Protein AF-A0AA88JBY2-F1 (afdb_monomer_lite)

Secondary structure (DSSP, 8-state):
----HHHHHHHHHHHHHHHHHHHHHHHHHHHHHHHHHHHHHHHT-----S--PPP-S------------------THHHHHHHHS-HHHHHHHHTSSS---SHHHHHHHHHHHHHHHHHHHHHHHHHHHHHHHHHHHHHHHHT-S----

Structure (mmCIF, N/CA/C/O backbone):
data_AF-A0AA88JBY2-F1
#
_entry.id   AF-A0AA88JBY2-F1
#
loop_
_atom_site.group_PDB
_atom_site.id
_atom_site.type_symbol
_atom_site.label_atom_id
_atom_site.label_alt_id
_atom_site.label_comp_id
_atom_site.label_asym_id
_atom_site.label_entity_id
_atom_site.label_seq_id
_atom_site.pdbx_PDB_ins_code
_atom_site.Cartn_x
_atom_site.Cartn_y
_atom_site.Cartn_z
_atom_site.occupancy
_atom_site.B_iso_or_equiv
_atom_site.auth_seq_id
_atom_site.auth_comp_id
_atom_site.auth_asym_id
_atom_site.auth_atom_id
_atom_site.pdbx_PDB_model_num
ATOM 1 N N . MET A 1 1 ? 0.438 8.832 56.863 1.00 41.62 1 MET A N 1
ATOM 2 C CA . MET A 1 1 ? 1.571 8.812 55.909 1.00 41.62 1 MET A CA 1
ATOM 3 C C . MET A 1 1 ? 1.070 8.379 54.535 1.00 41.62 1 MET A C 1
ATOM 5 O O . MET A 1 1 ? 0.496 7.299 54.470 1.00 41.62 1 MET A O 1
ATOM 9 N N . PRO A 1 2 ? 1.229 9.162 53.451 1.00 44.78 2 PRO A N 1
ATOM 10 C CA . PRO A 1 2 ? 0.894 8.692 52.111 1.00 44.78 2 PRO A CA 1
ATOM 11 C C . PRO A 1 2 ? 2.159 8.377 51.292 1.00 44.78 2 PRO A C 1
ATOM 13 O O . PRO A 1 2 ? 3.004 9.253 51.119 1.00 44.78 2 PRO A O 1
ATOM 16 N N . PRO A 1 3 ? 2.253 7.185 50.678 1.00 50.41 3 PRO A N 1
ATOM 17 C CA . PRO A 1 3 ? 3.084 7.013 49.496 1.00 50.41 3 PRO A CA 1
ATOM 18 C C . PRO A 1 3 ? 2.264 6.341 48.387 1.00 50.41 3 PRO A C 1
ATOM 20 O O . PRO A 1 3 ? 2.318 5.134 48.195 1.00 50.41 3 PRO A O 1
ATOM 23 N N . LYS A 1 4 ? 1.473 7.121 47.642 1.00 54.00 4 LYS A N 1
ATOM 24 C CA . LYS A 1 4 ? 0.845 6.657 46.383 1.00 54.00 4 LYS A CA 1
ATOM 25 C C . LYS A 1 4 ? 1.187 7.515 45.160 1.00 54.00 4 LYS A C 1
ATOM 27 O O . LYS A 1 4 ? 0.927 7.099 44.040 1.00 54.00 4 LYS A O 1
ATOM 32 N N . ARG A 1 5 ? 1.838 8.673 45.341 1.00 54.19 5 ARG A N 1
ATOM 33 C CA . ARG A 1 5 ? 2.224 9.566 44.228 1.00 54.19 5 ARG A CA 1
ATOM 34 C C . ARG A 1 5 ? 3.519 9.177 43.507 1.00 54.19 5 ARG A C 1
ATOM 36 O O . ARG A 1 5 ? 3.695 9.573 42.364 1.00 54.19 5 ARG A O 1
ATOM 43 N N . ARG A 1 6 ? 4.407 8.386 44.123 1.00 52.38 6 ARG A N 1
ATOM 44 C CA . ARG A 1 6 ? 5.740 8.110 43.554 1.00 52.38 6 ARG A CA 1
ATOM 45 C C . ARG A 1 6 ? 5.737 7.155 42.352 1.00 52.38 6 ARG A C 1
ATOM 47 O O . ARG A 1 6 ? 6.560 7.345 41.469 1.00 52.38 6 ARG A O 1
ATOM 54 N N . MET A 1 7 ? 4.814 6.189 42.282 1.00 50.09 7 MET A N 1
ATOM 55 C CA . MET A 1 7 ? 4.820 5.167 41.215 1.00 50.09 7 MET A CA 1
ATOM 56 C C . MET A 1 7 ? 4.199 5.638 39.891 1.00 50.09 7 MET A C 1
ATOM 58 O O . MET A 1 7 ? 4.678 5.272 38.824 1.00 50.09 7 MET A O 1
ATOM 62 N N . ALA A 1 8 ? 3.184 6.509 39.933 1.00 50.91 8 ALA A N 1
ATOM 63 C CA . ALA A 1 8 ? 2.600 7.087 38.715 1.00 50.91 8 ALA A CA 1
ATOM 64 C C . ALA A 1 8 ? 3.558 8.067 38.010 1.00 50.91 8 ALA A C 1
ATOM 66 O O . ALA A 1 8 ? 3.482 8.272 36.798 1.00 50.91 8 ALA A O 1
ATOM 67 N N . GLN A 1 9 ? 4.471 8.670 38.776 1.00 50.94 9 GLN A N 1
ATOM 68 C CA . GLN A 1 9 ? 5.450 9.618 38.259 1.00 50.94 9 GLN A CA 1
ATOM 69 C C . GLN A 1 9 ? 6.608 8.905 37.548 1.00 50.94 9 GLN A C 1
ATOM 71 O O . GLN A 1 9 ? 7.090 9.409 36.545 1.00 50.94 9 GLN A O 1
ATOM 76 N N . THR A 1 10 ? 7.007 7.709 37.995 1.00 53.91 10 THR A N 1
ATOM 77 C CA . THR A 1 10 ? 8.103 6.937 37.376 1.00 53.91 10 THR A CA 1
ATOM 78 C C . THR A 1 10 ? 7.712 6.349 36.018 1.00 53.91 10 THR A C 1
ATOM 80 O O . THR A 1 10 ? 8.509 6.412 35.091 1.00 53.91 10 THR A O 1
ATOM 83 N N . GLN A 1 11 ? 6.473 5.868 35.854 1.00 55.72 11 GLN A N 1
ATOM 84 C CA . GLN A 1 11 ? 5.997 5.350 34.560 1.00 55.72 11 GLN A CA 1
ATOM 85 C C . GLN A 1 11 ? 5.847 6.440 33.484 1.00 55.72 11 GLN A C 1
ATOM 87 O O . GLN A 1 11 ? 6.080 6.183 32.307 1.00 55.72 11 GLN A O 1
ATOM 92 N N . ASN A 1 12 ? 5.487 7.671 33.871 1.00 53.19 12 ASN A N 1
ATOM 93 C CA . ASN A 1 12 ? 5.383 8.786 32.920 1.00 53.19 12 ASN A CA 1
ATOM 94 C C . ASN A 1 12 ? 6.752 9.260 32.411 1.00 53.19 12 ASN A C 1
ATOM 96 O O . ASN A 1 12 ? 6.857 9.685 31.263 1.00 53.19 12 ASN A O 1
ATOM 100 N N . VAL A 1 13 ? 7.796 9.182 33.244 1.00 57.97 13 VAL A N 1
ATOM 101 C CA . VAL A 1 13 ? 9.167 9.547 32.847 1.00 57.97 13 VAL A CA 1
ATOM 102 C C . VAL A 1 13 ? 9.717 8.547 31.827 1.00 57.97 13 VAL A C 1
ATOM 104 O O . VAL A 1 13 ? 10.389 8.957 30.888 1.00 57.97 13 VAL A O 1
ATOM 107 N N . ASP A 1 14 ? 9.367 7.268 31.963 1.00 66.62 14 ASP A N 1
ATOM 108 C CA . ASP A 1 14 ? 9.816 6.193 31.073 1.00 66.62 14 ASP A CA 1
ATOM 109 C C . ASP A 1 14 ? 9.213 6.321 29.659 1.00 66.62 14 ASP A C 1
ATOM 111 O O . ASP A 1 14 ? 9.919 6.265 28.653 1.00 66.62 14 ASP A O 1
ATOM 115 N N . LEU A 1 15 ? 7.914 6.641 29.562 1.00 71.25 15 LEU A N 1
ATOM 116 C CA . LEU A 1 15 ? 7.257 6.894 28.273 1.00 71.25 15 LEU A CA 1
ATOM 117 C C . LEU A 1 15 ? 7.731 8.204 27.620 1.00 71.25 15 LEU A C 1
ATOM 119 O O . LEU A 1 15 ? 7.911 8.270 26.404 1.00 71.25 15 LEU A O 1
ATOM 123 N N . ALA A 1 16 ? 7.949 9.252 28.419 1.00 75.75 16 ALA A N 1
ATOM 124 C CA . ALA A 1 16 ? 8.468 10.521 27.919 1.00 75.75 16 ALA A CA 1
ATOM 125 C C . ALA A 1 16 ? 9.909 10.381 27.402 1.00 75.75 16 ALA A C 1
ATOM 127 O O . ALA A 1 16 ? 10.230 10.944 26.356 1.00 75.75 16 ALA A O 1
ATOM 128 N N . ALA A 1 17 ? 10.754 9.605 28.088 1.00 82.12 17 ALA A N 1
ATOM 129 C CA . ALA A 1 17 ? 12.109 9.295 27.640 1.00 82.12 17 ALA A CA 1
ATOM 130 C C . ALA A 1 17 ? 12.093 8.516 26.317 1.00 82.12 17 ALA A C 1
ATOM 132 O O . ALA A 1 17 ? 12.774 8.911 25.372 1.00 82.12 17 ALA A O 1
ATOM 133 N N . GLN A 1 18 ? 11.233 7.501 26.206 1.00 81.50 18 GLN A N 1
ATOM 134 C CA . GLN A 1 18 ? 11.108 6.680 25.000 1.00 81.50 18 GLN A CA 1
ATOM 135 C C . GLN A 1 18 ? 10.607 7.484 23.784 1.00 81.50 18 GLN A C 1
ATOM 137 O O . GLN A 1 18 ? 11.124 7.348 22.676 1.00 81.50 18 GLN A O 1
ATOM 142 N N . MET A 1 19 ? 9.652 8.399 23.985 1.00 84.50 19 MET A N 1
ATOM 143 C CA . MET A 1 19 ? 9.196 9.316 22.930 1.00 84.50 19 MET A CA 1
ATOM 144 C C . MET A 1 19 ? 10.285 10.312 22.516 1.00 84.50 19 MET A C 1
ATOM 146 O O . MET A 1 19 ? 10.356 10.705 21.348 1.00 84.50 19 MET A O 1
ATOM 150 N N . ASN A 1 20 ? 11.145 10.721 23.451 1.00 87.19 20 ASN A N 1
ATOM 151 C CA . ASN A 1 20 ? 12.244 11.632 23.159 1.00 87.19 20 ASN A CA 1
ATOM 152 C C . ASN A 1 20 ? 13.383 10.928 22.403 1.00 87.19 20 ASN A C 1
ATOM 154 O O . ASN A 1 20 ? 13.961 11.517 21.492 1.00 87.19 20 ASN A O 1
ATOM 158 N N . GLU A 1 21 ? 13.664 9.659 22.711 1.00 85.88 21 GLU A N 1
ATOM 159 C CA . GLU A 1 21 ? 14.569 8.813 21.921 1.00 85.88 21 GLU A CA 1
ATOM 160 C C . GLU A 1 21 ? 14.040 8.586 20.503 1.00 85.88 21 GLU A C 1
ATOM 162 O O . GLU A 1 21 ? 14.772 8.804 19.538 1.00 85.88 21 GLU A O 1
ATOM 167 N N . LEU A 1 22 ? 12.756 8.243 20.350 1.00 89.69 22 LEU A N 1
ATOM 168 C CA . LEU A 1 22 ? 12.145 8.054 19.031 1.00 89.69 22 LEU A CA 1
ATOM 169 C C . LEU A 1 22 ? 12.188 9.342 18.196 1.00 89.69 22 LEU A C 1
ATOM 171 O O . LEU A 1 22 ? 12.484 9.311 17.001 1.00 89.69 22 LEU A O 1
ATOM 175 N N . ARG A 1 23 ? 11.945 10.497 18.827 1.00 90.00 23 ARG A N 1
ATOM 176 C CA . ARG A 1 23 ? 12.060 11.804 18.171 1.00 90.00 23 ARG A CA 1
ATOM 177 C C . ARG A 1 23 ? 13.497 12.104 17.750 1.00 90.00 23 ARG A C 1
ATOM 179 O O . ARG A 1 23 ? 13.699 12.594 16.642 1.00 90.00 23 ARG A O 1
ATOM 186 N N . GLN A 1 24 ? 14.481 11.813 18.599 1.00 89.44 24 GLN A N 1
ATOM 187 C CA . GLN A 1 24 ? 15.894 11.996 18.259 1.00 89.44 24 GLN A CA 1
ATOM 188 C C . GLN A 1 24 ? 16.321 11.092 17.104 1.00 89.44 24 GLN A C 1
ATOM 190 O O . GLN A 1 24 ? 16.975 11.565 16.177 1.00 89.44 24 GLN A O 1
ATOM 195 N N . MET A 1 25 ? 15.884 9.834 17.104 1.00 91.50 25 MET A N 1
ATOM 196 C CA . MET A 1 25 ? 16.146 8.903 16.010 1.00 91.50 25 MET A CA 1
ATOM 197 C C . MET A 1 25 ? 15.552 9.408 14.690 1.00 91.50 25 MET A C 1
ATOM 199 O O . MET A 1 25 ? 16.223 9.398 13.661 1.00 91.50 25 MET A O 1
ATOM 203 N N . MET A 1 26 ? 14.320 9.922 14.722 1.00 87.81 26 MET A N 1
ATOM 204 C CA . MET A 1 26 ? 13.668 10.464 13.529 1.00 87.81 26 MET A CA 1
ATOM 205 C C . MET A 1 26 ? 14.381 11.719 12.994 1.00 87.81 26 MET A C 1
ATOM 207 O O . MET A 1 26 ? 14.496 11.901 11.783 1.00 87.81 26 MET A O 1
ATOM 211 N N . LEU A 1 27 ? 14.890 12.577 13.885 1.00 87.81 27 LEU A N 1
ATOM 212 C CA . LEU A 1 27 ? 15.676 13.755 13.504 1.00 87.81 27 LEU A CA 1
ATOM 213 C C . LEU A 1 27 ? 17.033 13.371 12.902 1.00 87.81 27 LEU A C 1
ATOM 215 O O . LEU A 1 27 ? 17.436 13.965 11.903 1.00 87.81 27 LEU A O 1
ATOM 219 N N . ALA A 1 28 ? 17.707 12.367 13.469 1.00 86.69 28 ALA A N 1
ATOM 220 C CA . ALA A 1 28 ? 18.961 11.845 12.932 1.00 86.69 28 ALA A CA 1
ATOM 221 C C . ALA A 1 28 ? 18.761 11.280 11.517 1.00 86.69 28 ALA A C 1
ATOM 223 O O . ALA A 1 28 ? 19.459 11.683 10.587 1.00 86.69 28 ALA A O 1
ATOM 224 N N . GLN A 1 29 ? 17.721 10.465 11.322 1.00 87.06 29 GLN A N 1
ATOM 225 C CA . GLN A 1 29 ? 17.381 9.914 10.009 1.00 87.06 29 GLN A CA 1
ATOM 226 C C . GLN A 1 29 ? 17.069 11.016 8.981 1.00 87.06 29 GLN A C 1
ATOM 228 O O . GLN A 1 29 ? 17.432 10.908 7.809 1.00 87.06 29 GLN A O 1
ATOM 233 N N . GLN A 1 30 ? 16.425 12.109 9.403 1.00 82.38 30 GLN A N 1
ATOM 234 C CA . GLN A 1 30 ? 16.135 13.232 8.512 1.00 82.38 30 GLN A CA 1
ATOM 235 C C . GLN A 1 30 ? 17.410 13.955 8.048 1.00 82.38 30 GLN A C 1
ATOM 237 O O . GLN A 1 30 ? 17.476 14.380 6.893 1.00 82.38 30 GLN A O 1
ATOM 242 N N . GLN A 1 31 ? 18.427 14.076 8.909 1.00 82.62 31 GLN A N 1
ATOM 243 C CA . GLN A 1 31 ? 19.714 14.667 8.523 1.00 82.62 31 GLN A CA 1
ATOM 244 C C . GLN A 1 31 ? 20.447 13.804 7.496 1.00 82.62 31 GLN A C 1
ATOM 246 O O . GLN A 1 31 ? 20.955 14.336 6.507 1.00 82.62 31 GLN A O 1
ATOM 251 N N . GLU A 1 32 ? 20.446 12.484 7.682 1.00 81.06 32 GLU A N 1
ATOM 252 C CA . GLU A 1 32 ? 21.063 11.553 6.734 1.00 81.06 32 GLU A CA 1
ATOM 253 C C . GLU A 1 32 ? 20.387 11.636 5.359 1.00 81.06 32 GLU A C 1
ATOM 255 O O . GLU A 1 32 ? 21.056 11.821 4.340 1.00 81.06 32 GLU A O 1
ATOM 260 N N . ILE A 1 33 ? 19.049 11.615 5.325 1.00 84.81 33 ILE A N 1
ATOM 261 C CA . ILE A 1 33 ? 18.268 11.771 4.087 1.00 84.81 33 ILE A CA 1
ATOM 262 C C . ILE A 1 33 ? 18.541 13.129 3.423 1.00 84.81 33 ILE A C 1
ATOM 264 O O . ILE A 1 33 ? 18.659 13.206 2.197 1.00 84.81 33 ILE A O 1
ATOM 268 N N . GLY A 1 34 ? 18.672 14.199 4.212 1.00 83.94 34 GLY A N 1
ATOM 269 C CA . GLY A 1 34 ? 19.039 15.525 3.715 1.00 83.94 34 GLY A CA 1
ATOM 270 C C . GLY A 1 34 ? 20.395 15.530 3.003 1.00 83.94 34 GLY A C 1
ATOM 271 O O . GLY A 1 34 ? 20.507 16.080 1.905 1.00 83.94 34 GLY A O 1
ATOM 272 N N . GLY A 1 35 ? 21.393 14.855 3.580 1.00 82.06 35 GLY A N 1
ATOM 273 C CA . GLY A 1 35 ? 22.724 14.693 2.990 1.00 82.06 35 GLY A CA 1
ATOM 274 C C . GLY A 1 35 ? 22.694 13.943 1.656 1.00 82.06 35 GLY A C 1
ATOM 275 O O . GLY A 1 35 ? 23.226 14.437 0.658 1.00 82.06 35 GLY A O 1
ATOM 276 N N . PHE A 1 36 ? 21.992 12.807 1.594 1.00 81.50 36 PHE A N 1
ATOM 277 C CA . PHE A 1 36 ? 21.825 12.052 0.346 1.00 81.50 36 PHE A CA 1
ATOM 278 C C . PHE A 1 36 ? 21.098 12.865 -0.729 1.00 81.50 36 PHE A C 1
ATOM 280 O O . PHE A 1 36 ? 21.487 12.848 -1.897 1.00 81.50 36 PHE A O 1
ATOM 287 N N . ARG A 1 37 ? 20.075 13.639 -0.347 1.00 80.44 37 ARG A N 1
ATOM 288 C CA . ARG A 1 37 ? 19.328 14.490 -1.281 1.00 80.44 37 ARG A CA 1
ATOM 289 C C . ARG A 1 37 ? 20.188 15.618 -1.850 1.00 80.44 37 ARG A C 1
ATOM 291 O O . ARG A 1 37 ? 20.084 15.908 -3.038 1.00 80.44 37 ARG A O 1
ATOM 298 N N . ALA A 1 38 ? 21.050 16.228 -1.037 1.00 77.56 38 ALA A N 1
ATOM 299 C CA . ALA A 1 38 ? 21.997 17.244 -1.496 1.00 77.56 38 ALA A CA 1
ATOM 300 C C . ALA A 1 38 ? 23.061 16.657 -2.442 1.00 77.56 38 ALA A C 1
ATOM 302 O O . ALA A 1 38 ? 23.450 17.303 -3.414 1.00 77.56 38 ALA A O 1
ATOM 303 N N . GLN A 1 39 ? 23.499 15.421 -2.196 1.00 79.31 39 GLN A N 1
ATOM 304 C CA . GLN A 1 39 ? 24.456 14.723 -3.056 1.00 79.31 39 GLN A CA 1
ATOM 305 C C . GLN A 1 39 ? 23.828 14.328 -4.404 1.00 79.31 39 GLN A C 1
ATOM 307 O O . GLN A 1 39 ? 24.433 14.536 -5.455 1.00 79.31 39 GLN A O 1
ATOM 312 N N . LEU A 1 40 ? 22.572 13.865 -4.393 1.00 75.69 40 LEU A N 1
ATOM 313 C CA . LEU A 1 40 ? 21.788 13.624 -5.607 1.00 75.69 40 LEU A CA 1
ATOM 314 C C . LEU A 1 40 ? 21.517 14.918 -6.386 1.00 75.69 40 LEU A C 1
ATOM 316 O O . LEU A 1 40 ? 21.593 14.914 -7.612 1.00 75.69 40 LEU A O 1
ATOM 320 N N . ALA A 1 41 ? 21.234 16.033 -5.706 1.00 73.50 41 ALA A N 1
ATOM 321 C CA . ALA A 1 41 ? 21.037 17.326 -6.359 1.00 73.50 41 ALA A CA 1
ATOM 322 C C . ALA A 1 41 ? 22.311 17.814 -7.069 1.00 73.50 41 ALA A C 1
ATOM 324 O O . ALA A 1 41 ? 22.219 18.335 -8.175 1.00 73.50 41 ALA A O 1
ATOM 325 N N . GLN A 1 42 ? 23.490 17.586 -6.481 1.00 72.38 42 GLN A N 1
ATOM 326 C CA . GLN A 1 42 ? 24.772 17.911 -7.115 1.00 72.38 42 GLN A CA 1
ATOM 327 C C . GLN A 1 42 ? 25.081 17.013 -8.319 1.00 72.38 42 GLN A C 1
ATOM 329 O O . GLN A 1 42 ? 25.573 17.510 -9.324 1.00 72.38 42 GLN A O 1
ATOM 334 N N . GLN A 1 43 ? 24.740 15.719 -8.271 1.00 67.12 43 GLN A N 1
ATOM 335 C CA . GLN A 1 43 ? 24.904 14.839 -9.438 1.00 67.12 43 GLN A CA 1
ATOM 336 C C . GLN A 1 43 ? 23.942 15.165 -10.590 1.00 67.12 43 GLN A C 1
ATOM 338 O O . GLN A 1 43 ? 24.272 14.920 -11.746 1.00 67.12 43 GLN A O 1
ATOM 343 N N . ASN A 1 44 ? 22.765 15.721 -10.292 1.00 62.53 44 ASN A N 1
ATOM 344 C CA . ASN A 1 44 ? 21.779 16.101 -11.307 1.00 62.53 44 ASN A CA 1
ATOM 345 C C . ASN A 1 44 ? 21.996 17.512 -11.883 1.00 62.53 44 ASN A C 1
ATOM 347 O O . ASN A 1 44 ? 21.297 17.896 -12.818 1.00 62.53 44 ASN A O 1
ATOM 351 N N . GLN A 1 45 ? 22.962 18.282 -11.373 1.00 51.53 45 GLN A N 1
ATOM 352 C CA . GLN A 1 45 ? 23.388 19.545 -11.979 1.00 51.53 45 GLN A CA 1
ATOM 353 C C . GLN A 1 45 ? 24.526 19.297 -12.977 1.00 51.53 45 GLN A C 1
ATOM 355 O O . GLN A 1 45 ? 25.679 19.654 -12.753 1.00 51.53 45 GLN A O 1
ATOM 360 N N . GLY A 1 46 ? 24.188 18.669 -14.105 1.00 55.44 46 GLY A N 1
ATOM 361 C CA . GLY A 1 46 ? 24.967 18.829 -15.335 1.00 55.44 46 GLY A CA 1
ATOM 362 C C . GLY A 1 46 ? 24.815 20.260 -15.881 1.00 55.44 46 GLY A C 1
ATOM 363 O O . GLY A 1 46 ? 23.855 20.945 -15.519 1.00 55.44 46 GLY A O 1
ATOM 364 N N . PRO A 1 47 ? 25.750 20.744 -16.720 1.00 43.91 47 PRO A N 1
ATOM 365 C CA . PRO A 1 47 ? 25.775 22.136 -17.168 1.00 43.91 47 PRO A CA 1
ATOM 366 C C . PRO A 1 47 ? 24.452 22.541 -17.844 1.00 43.91 47 PRO A C 1
ATOM 368 O O . PRO A 1 47 ? 23.926 21.773 -18.655 1.00 43.91 47 PRO A O 1
ATOM 371 N N . PRO A 1 48 ? 23.912 23.741 -17.556 1.00 52.59 48 PRO A N 1
ATOM 372 C CA . PRO A 1 48 ? 22.759 24.264 -18.263 1.00 52.59 48 PRO A CA 1
ATOM 373 C C . PRO A 1 48 ? 23.237 24.852 -19.590 1.00 52.59 48 PRO A C 1
ATOM 375 O O . PRO A 1 48 ? 23.409 26.060 -19.695 1.00 52.59 48 PRO A O 1
ATOM 378 N N . ASP A 1 49 ? 23.487 24.025 -20.605 1.00 45.53 49 ASP A N 1
ATOM 379 C CA . ASP A 1 49 ? 23.632 24.575 -21.950 1.00 45.53 49 ASP A CA 1
ATOM 380 C C . ASP A 1 49 ? 23.219 23.616 -23.072 1.00 45.53 49 ASP A C 1
ATOM 382 O O . ASP A 1 49 ? 23.535 22.428 -23.076 1.00 45.53 49 ASP A O 1
ATOM 386 N N . ALA A 1 50 ? 22.518 24.212 -24.036 1.00 44.59 50 ALA A N 1
ATOM 387 C CA . ALA A 1 50 ? 22.163 23.718 -25.360 1.00 44.59 50 ALA A CA 1
ATOM 388 C C . ALA A 1 50 ? 21.237 22.486 -25.473 1.00 44.59 50 ALA A C 1
ATOM 390 O O . ALA A 1 50 ? 21.683 21.381 -25.775 1.00 44.59 50 ALA A O 1
ATOM 391 N N . ARG A 1 51 ? 19.913 22.720 -25.408 1.00 43.38 51 ARG A N 1
ATOM 392 C CA . ARG A 1 51 ? 18.911 22.305 -26.432 1.00 43.38 51 ARG A CA 1
ATOM 393 C C . ARG A 1 51 ? 17.481 22.533 -25.928 1.00 43.38 51 ARG A C 1
ATOM 395 O O . ARG A 1 51 ? 16.763 21.604 -25.576 1.00 43.38 51 ARG A O 1
ATOM 402 N N . VAL A 1 52 ? 17.031 23.783 -25.991 1.00 48.06 52 VAL A N 1
ATOM 403 C CA . VAL A 1 52 ? 15.638 24.030 -26.384 1.00 48.06 52 VAL A CA 1
ATOM 404 C C . VAL A 1 52 ? 15.623 23.848 -27.906 1.00 48.06 52 VAL A C 1
ATOM 406 O O . VAL A 1 52 ? 16.275 24.638 -28.591 1.00 48.06 52 VAL A O 1
ATOM 409 N N . PRO A 1 53 ? 14.993 22.807 -28.477 1.00 46.72 53 PRO A N 1
ATOM 410 C CA . PRO A 1 53 ? 14.809 22.775 -29.919 1.00 46.72 53 PRO A CA 1
ATOM 411 C C . PRO A 1 53 ? 13.828 23.899 -30.305 1.00 46.72 53 PRO A C 1
ATOM 413 O O . PRO A 1 53 ? 12.794 24.044 -29.645 1.00 46.72 53 PRO A O 1
ATOM 416 N N . PRO A 1 54 ? 14.110 24.710 -31.342 1.00 47.03 54 PRO A N 1
ATOM 417 C CA . PRO A 1 54 ? 13.090 25.583 -31.906 1.00 47.03 54 PRO A CA 1
ATOM 418 C C . PRO A 1 54 ? 11.937 24.716 -32.428 1.00 47.03 54 PRO A C 1
ATOM 420 O O . PRO A 1 54 ? 12.157 23.616 -32.939 1.00 47.03 54 PRO A O 1
ATOM 423 N N . ALA A 1 55 ? 10.706 25.201 -32.265 1.00 49.44 55 ALA A N 1
ATOM 424 C CA . ALA A 1 55 ? 9.501 24.528 -32.739 1.00 49.44 55 ALA A CA 1
ATOM 425 C C . ALA A 1 55 ? 9.667 24.068 -34.206 1.00 49.44 55 ALA A C 1
ATOM 427 O O . ALA A 1 55 ? 10.069 24.880 -35.045 1.00 49.44 55 ALA A O 1
ATOM 428 N N . PRO A 1 56 ? 9.372 22.801 -34.554 1.00 43.84 56 PRO A N 1
ATOM 429 C CA . PRO A 1 56 ? 9.531 22.342 -35.923 1.00 43.84 56 PRO A CA 1
ATOM 430 C C . PRO A 1 56 ? 8.391 22.887 -36.790 1.00 43.84 56 PRO A C 1
ATOM 432 O O . PRO A 1 56 ? 7.259 22.403 -36.761 1.00 43.84 56 PRO A O 1
ATOM 435 N N . VAL A 1 57 ? 8.712 23.900 -37.593 1.00 51.44 57 VAL A N 1
ATOM 436 C CA . VAL A 1 57 ? 7.906 24.378 -38.722 1.00 51.44 57 VAL A CA 1
ATOM 437 C C . VAL A 1 57 ? 8.073 23.389 -39.885 1.00 51.44 57 VAL A C 1
ATOM 439 O O . VAL A 1 57 ? 8.855 23.635 -40.795 1.00 51.44 57 VAL A O 1
ATOM 442 N N . ASN A 1 58 ? 7.425 22.223 -39.789 1.00 50.31 58 ASN A N 1
ATOM 443 C CA . ASN A 1 58 ? 7.062 21.275 -40.862 1.00 50.31 58 ASN A CA 1
ATOM 444 C C . ASN A 1 58 ? 6.800 19.902 -40.226 1.00 50.31 58 ASN A C 1
ATOM 446 O O . ASN A 1 58 ? 7.741 19.180 -39.901 1.00 50.31 58 ASN A O 1
ATOM 450 N N . GLN A 1 59 ? 5.533 19.523 -40.063 1.00 47.56 59 GLN A N 1
ATOM 451 C CA . GLN A 1 59 ? 5.166 18.123 -39.845 1.00 47.56 59 GLN A CA 1
ATOM 452 C C . GLN A 1 59 ? 4.889 17.489 -41.217 1.00 47.56 59 GLN A C 1
ATOM 454 O O . GLN A 1 59 ? 3.913 17.879 -41.860 1.00 47.56 59 GLN A O 1
ATOM 459 N N . PRO A 1 60 ? 5.692 16.523 -41.695 1.00 44.28 60 PRO A N 1
ATOM 460 C CA . PRO A 1 60 ? 5.203 15.578 -42.685 1.00 44.28 60 PRO A CA 1
ATOM 461 C C . PRO A 1 60 ? 4.105 14.726 -42.035 1.00 44.28 60 PRO A C 1
ATOM 463 O O . PRO A 1 60 ? 4.203 14.373 -40.858 1.00 44.28 60 PRO A O 1
ATOM 466 N N . ALA A 1 61 ? 3.047 14.436 -42.796 1.00 46.03 61 ALA A N 1
ATOM 467 C CA . ALA A 1 61 ? 1.899 13.652 -42.352 1.00 46.03 61 ALA A CA 1
ATOM 468 C C . ALA A 1 61 ? 2.331 12.377 -41.607 1.00 46.03 61 ALA A C 1
ATOM 470 O O . ALA A 1 61 ? 3.250 11.678 -42.038 1.00 46.03 61 ALA A O 1
ATOM 471 N N . ALA A 1 62 ? 1.651 12.106 -40.490 1.00 48.69 62 ALA A N 1
ATOM 472 C CA . ALA A 1 62 ? 1.912 10.982 -39.604 1.00 48.69 62 ALA A CA 1
ATOM 473 C C . ALA A 1 62 ? 2.129 9.673 -40.392 1.00 48.69 62 ALA A C 1
ATOM 475 O O . ALA A 1 62 ? 1.293 9.332 -41.239 1.00 48.69 62 ALA A O 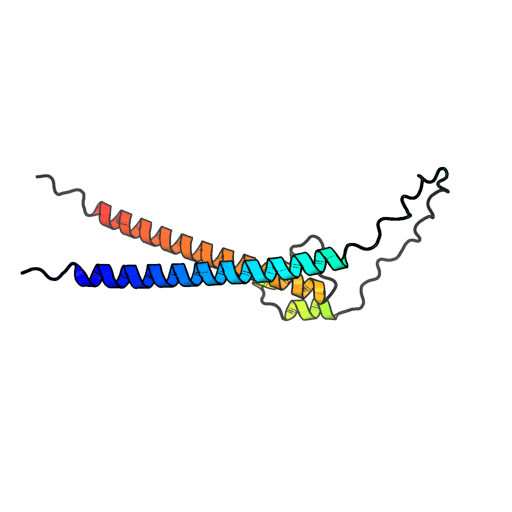1
ATOM 476 N N . PRO A 1 63 ? 3.208 8.913 -40.124 1.00 44.50 63 PRO A N 1
ATOM 477 C CA . PRO A 1 63 ? 3.315 7.566 -40.654 1.00 44.50 63 PRO A CA 1
ATOM 478 C C . PRO A 1 63 ? 2.133 6.761 -40.107 1.00 44.50 63 PRO A C 1
ATOM 480 O O . PRO A 1 63 ? 1.898 6.729 -38.898 1.00 44.50 63 PRO A O 1
ATOM 483 N N . LYS A 1 64 ? 1.362 6.146 -41.013 1.00 49.09 64 LYS A N 1
ATOM 484 C CA . LYS A 1 64 ? 0.344 5.153 -40.658 1.00 49.09 64 LYS A CA 1
ATOM 485 C C . LYS A 1 64 ? 1.019 4.118 -39.765 1.00 49.09 64 LYS A C 1
ATOM 487 O O . LYS A 1 64 ? 1.945 3.442 -40.207 1.00 49.09 64 LYS A O 1
ATOM 492 N N . ILE A 1 65 ? 0.576 4.059 -38.514 1.00 55.78 65 ILE A N 1
ATOM 493 C CA . ILE A 1 65 ? 0.959 3.033 -37.550 1.00 55.78 65 ILE A CA 1
ATOM 494 C C . ILE A 1 65 ? 0.669 1.697 -38.249 1.00 55.78 65 ILE A C 1
ATOM 496 O O . ILE A 1 65 ? -0.485 1.489 -38.634 1.00 55.78 65 ILE A O 1
ATOM 500 N N . PRO A 1 66 ? 1.668 0.838 -38.528 1.00 47.91 66 PRO A N 1
ATOM 501 C CA . PRO A 1 66 ? 1.354 -0.514 -38.954 1.00 47.91 66 PRO A CA 1
ATOM 502 C C . PR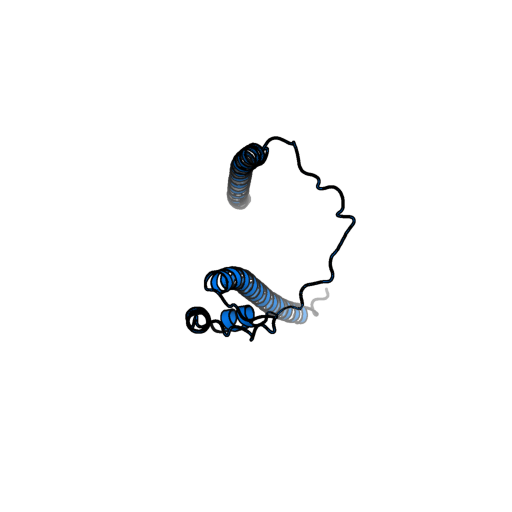O A 1 66 ? 0.528 -1.145 -37.837 1.00 47.91 66 PRO A C 1
ATOM 504 O O . PRO A 1 66 ? 0.860 -0.962 -36.667 1.00 47.91 66 PRO A O 1
ATOM 507 N N . ASP A 1 67 ? -0.562 -1.808 -38.220 1.00 53.09 67 ASP A N 1
ATOM 508 C CA . ASP A 1 67 ? -1.414 -2.627 -37.360 1.00 53.09 67 ASP A CA 1
ATOM 509 C C . ASP A 1 67 ? -0.505 -3.630 -36.636 1.00 53.09 67 ASP A C 1
A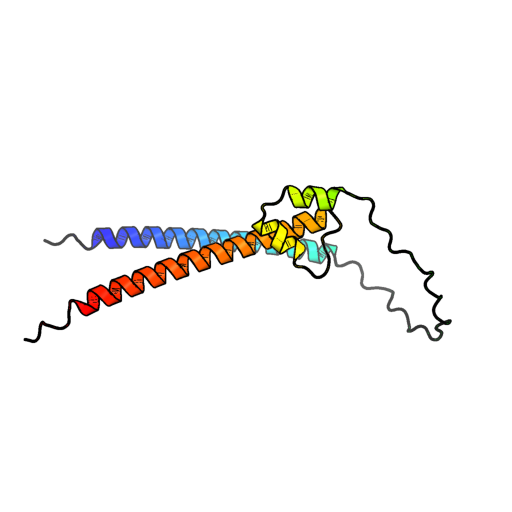TOM 511 O O . ASP A 1 67 ? -0.128 -4.676 -37.163 1.00 53.09 67 ASP A O 1
ATOM 515 N N . VAL A 1 68 ? 0.003 -3.220 -35.477 1.00 50.84 68 VAL A N 1
ATOM 516 C CA . VAL A 1 68 ? 0.734 -4.092 -34.581 1.00 50.84 68 VAL A CA 1
ATOM 517 C C . VAL A 1 68 ? -0.348 -4.916 -33.925 1.00 50.84 68 VAL A C 1
ATOM 519 O O . VAL A 1 68 ? -1.002 -4.454 -32.988 1.00 50.84 68 VAL A O 1
ATOM 522 N N . ASP A 1 69 ? -0.535 -6.125 -34.459 1.00 51.84 69 ASP A N 1
ATOM 523 C CA . ASP A 1 69 ? -1.110 -7.243 -33.721 1.00 51.84 69 ASP A CA 1
ATOM 524 C C . ASP A 1 69 ? -0.698 -7.091 -32.252 1.00 51.84 69 ASP A C 1
ATOM 526 O O . ASP A 1 69 ? 0.499 -6.891 -31.987 1.00 51.84 69 ASP A O 1
ATOM 530 N N . PRO A 1 70 ? -1.635 -7.115 -31.287 1.00 54.78 70 PRO A N 1
ATOM 531 C CA . PRO A 1 70 ? -1.262 -7.040 -29.891 1.00 54.78 70 PRO A CA 1
ATOM 532 C C . PRO A 1 70 ? -0.344 -8.228 -29.630 1.00 54.78 70 PRO A C 1
ATOM 534 O O . PRO A 1 70 ? -0.809 -9.363 -29.559 1.00 54.78 70 PRO A O 1
ATOM 537 N N . MET A 1 71 ? 0.966 -7.966 -29.539 1.00 49.31 71 MET A N 1
ATOM 538 C CA . MET A 1 71 ? 1.957 -8.937 -29.103 1.00 49.31 71 MET A CA 1
ATOM 539 C C . MET A 1 71 ? 1.453 -9.459 -27.768 1.00 49.31 71 MET A C 1
ATOM 541 O O . MET A 1 71 ? 1.570 -8.796 -26.737 1.00 49.31 71 MET A O 1
ATOM 545 N N . ILE A 1 72 ? 0.843 -10.637 -27.812 1.00 59.44 72 ILE A N 1
ATOM 546 C CA . ILE A 1 72 ? 0.550 -11.444 -26.647 1.00 59.44 72 ILE A CA 1
ATOM 547 C C . ILE A 1 72 ? 1.910 -11.602 -25.962 1.00 59.44 72 ILE A C 1
ATOM 549 O O . ILE A 1 72 ? 2.832 -12.136 -26.585 1.00 59.44 72 ILE A O 1
ATOM 553 N N . PRO A 1 73 ? 2.114 -11.079 -24.741 1.00 54.31 73 PRO A N 1
ATOM 554 C CA . PRO A 1 73 ? 3.403 -11.213 -24.098 1.00 54.31 73 PRO A CA 1
ATOM 555 C C . PRO A 1 73 ? 3.580 -12.690 -23.739 1.00 54.31 73 PRO A C 1
ATOM 557 O O . PRO A 1 73 ? 2.978 -13.182 -22.787 1.00 54.31 73 PRO A O 1
ATOM 560 N N . GLU A 1 74 ? 4.413 -13.397 -24.505 1.00 52.31 74 GLU A N 1
ATOM 561 C CA . GLU A 1 74 ? 4.826 -14.789 -24.280 1.00 52.31 74 GLU A CA 1
ATOM 562 C C . GLU A 1 74 ? 5.743 -14.939 -23.052 1.00 52.31 74 GLU A C 1
ATOM 564 O O . GLU A 1 74 ? 6.752 -15.640 -23.070 1.00 52.31 74 GLU A O 1
ATOM 569 N N . ASN A 1 75 ? 5.422 -14.254 -21.955 1.00 54.88 75 ASN A N 1
ATOM 570 C CA . ASN A 1 75 ? 6.134 -14.380 -20.695 1.00 54.88 75 ASN A CA 1
ATOM 571 C C . ASN A 1 75 ? 5.160 -14.903 -19.626 1.00 54.88 75 ASN A C 1
ATOM 573 O O . ASN A 1 75 ? 4.526 -14.115 -18.918 1.00 54.88 75 ASN A O 1
ATOM 577 N N . PRO A 1 76 ? 5.013 -16.236 -19.484 1.00 61.62 76 PRO A N 1
ATOM 578 C CA . PRO A 1 76 ? 4.054 -16.851 -18.560 1.00 61.62 76 PRO A CA 1
ATOM 579 C C . PRO A 1 76 ? 4.395 -16.615 -17.079 1.00 61.62 76 PRO A C 1
ATOM 581 O O . PRO A 1 76 ? 3.652 -17.031 -16.191 1.00 61.62 76 PRO A O 1
ATOM 584 N N . ILE A 1 77 ? 5.506 -15.932 -16.791 1.00 62.72 77 ILE A N 1
ATOM 585 C CA . ILE A 1 77 ? 6.031 -15.772 -15.438 1.00 62.72 77 ILE A CA 1
ATOM 586 C C . ILE A 1 77 ? 5.173 -14.818 -14.601 1.00 62.72 77 ILE A C 1
ATOM 588 O O . ILE A 1 77 ? 4.981 -15.071 -13.417 1.00 62.72 77 ILE A O 1
ATOM 592 N N . ALA A 1 78 ? 4.617 -13.746 -15.178 1.00 68.81 78 ALA A N 1
ATOM 593 C CA . ALA A 1 78 ? 3.772 -12.825 -14.412 1.00 68.81 78 ALA A CA 1
ATOM 594 C C . ALA A 1 78 ? 2.444 -13.480 -13.962 1.00 68.81 78 ALA A C 1
ATOM 596 O O . ALA A 1 78 ? 2.151 -13.423 -12.765 1.00 68.81 78 ALA A O 1
ATOM 597 N N . PRO A 1 79 ? 1.685 -14.181 -14.832 1.00 75.75 79 PRO A N 1
ATOM 598 C CA . PRO A 1 79 ? 0.522 -14.967 -14.411 1.00 75.75 79 PRO A CA 1
ATOM 599 C C . PRO A 1 79 ? 0.844 -16.057 -13.382 1.00 75.75 79 PRO A C 1
ATOM 601 O O . PRO A 1 79 ? 0.057 -16.279 -12.464 1.00 75.75 79 PRO A O 1
ATOM 604 N N . GLU A 1 80 ? 1.995 -16.723 -13.502 1.00 81.19 80 GLU A N 1
ATOM 605 C CA . GLU A 1 80 ? 2.408 -17.749 -12.539 1.00 81.19 80 GLU A CA 1
ATOM 606 C C . GLU A 1 80 ? 2.792 -17.136 -11.187 1.00 81.19 80 GLU A C 1
ATOM 608 O O . GLU A 1 80 ? 2.354 -17.599 -10.136 1.00 81.19 80 GLU A O 1
ATOM 613 N N . MET A 1 81 ? 3.516 -16.015 -11.195 1.00 82.94 81 MET A N 1
ATOM 614 C CA . MET A 1 81 ? 3.819 -15.252 -9.986 1.00 82.94 81 MET A CA 1
ATOM 615 C C . MET A 1 81 ? 2.549 -14.798 -9.267 1.00 82.94 81 MET A C 1
ATOM 617 O O . MET A 1 81 ? 2.485 -14.827 -8.039 1.00 82.94 81 MET A O 1
ATOM 621 N N . MET A 1 82 ? 1.509 -14.452 -10.026 1.00 82.38 82 MET A N 1
ATOM 622 C CA . MET A 1 82 ? 0.214 -14.084 -9.470 1.00 82.38 82 MET A CA 1
ATOM 623 C C . MET A 1 82 ? -0.459 -15.210 -8.676 1.00 82.38 82 MET A C 1
ATOM 625 O O . MET A 1 82 ? -1.183 -14.915 -7.726 1.00 82.38 82 MET A O 1
ATOM 629 N N . ARG A 1 83 ? -0.185 -16.483 -8.994 1.00 84.88 83 ARG A N 1
ATOM 630 C CA . ARG A 1 83 ? -0.689 -17.642 -8.231 1.00 84.88 83 ARG A CA 1
ATOM 631 C C . ARG A 1 83 ? 0.033 -17.846 -6.901 1.00 84.88 83 ARG A C 1
ATOM 633 O O . ARG A 1 83 ? -0.526 -18.472 -6.007 1.00 84.88 83 ARG A O 1
ATOM 640 N N . MET A 1 84 ? 1.252 -17.322 -6.765 1.00 87.38 84 MET A N 1
ATOM 641 C CA . MET A 1 84 ? 2.029 -17.402 -5.525 1.00 87.38 84 MET A CA 1
ATOM 642 C C . MET A 1 84 ? 1.616 -16.342 -4.494 1.00 87.38 84 MET A C 1
ATOM 644 O O . MET A 1 84 ? 1.894 -16.501 -3.305 1.00 87.38 84 MET A O 1
ATOM 648 N N . PHE A 1 85 ? 0.951 -15.260 -4.916 1.00 87.56 85 PHE A N 1
ATOM 649 C CA . PHE A 1 85 ? 0.416 -14.275 -3.977 1.00 87.56 85 PHE A CA 1
ATOM 650 C C . PHE A 1 85 ? -0.798 -14.819 -3.221 1.00 87.56 85 PHE A C 1
ATOM 652 O O . PHE A 1 85 ? -1.603 -15.592 -3.737 1.00 87.56 85 PHE A O 1
ATOM 659 N N . ARG A 1 86 ? -0.968 -14.342 -1.983 1.00 88.50 86 ARG A N 1
ATOM 660 C CA . ARG A 1 86 ? -2.192 -14.575 -1.208 1.00 88.50 86 ARG A CA 1
ATOM 661 C C . ARG A 1 86 ? -3.410 -14.051 -1.970 1.00 88.50 86 ARG A C 1
ATOM 663 O O . ARG A 1 86 ? -3.320 -13.041 -2.667 1.00 88.50 86 ARG A O 1
ATOM 670 N N . SER A 1 87 ? -4.557 -14.706 -1.807 1.00 87.56 87 SER A N 1
ATOM 671 C CA . SER A 1 87 ? -5.766 -14.406 -2.585 1.00 87.56 87 SER A CA 1
ATOM 672 C C . SER A 1 87 ? -6.255 -12.961 -2.425 1.00 87.56 87 SER A C 1
ATOM 674 O O . SER A 1 87 ? -6.698 -12.354 -3.394 1.00 87.56 87 SER A O 1
ATOM 676 N N . ASP A 1 88 ? -6.140 -12.388 -1.226 1.00 84.88 88 ASP A N 1
ATOM 677 C CA . ASP A 1 88 ? -6.485 -10.992 -0.940 1.00 84.88 88 ASP A CA 1
ATOM 678 C C . ASP A 1 88 ? -5.581 -9.999 -1.682 1.00 84.88 88 ASP A C 1
ATOM 680 O O . ASP A 1 88 ? -6.065 -8.998 -2.207 1.00 84.88 88 ASP A O 1
ATOM 684 N N . LEU A 1 89 ? -4.286 -10.299 -1.793 1.00 88.12 89 LEU A N 1
ATOM 685 C CA . LEU A 1 89 ? -3.342 -9.493 -2.568 1.00 88.12 89 LEU A CA 1
ATOM 686 C C . LEU A 1 89 ? -3.534 -9.678 -4.070 1.00 88.12 89 LEU A C 1
ATOM 688 O O . LEU A 1 89 ? -3.535 -8.695 -4.806 1.00 88.12 89 LEU A O 1
ATOM 692 N N . ALA A 1 90 ? -3.742 -10.912 -4.529 1.00 87.50 90 ALA A N 1
ATOM 693 C CA . ALA A 1 90 ? -3.926 -11.214 -5.944 1.00 87.50 90 ALA A CA 1
ATOM 694 C C . ALA A 1 90 ? -5.129 -10.461 -6.536 1.00 87.50 90 ALA A C 1
ATOM 696 O O . ALA A 1 90 ? -5.038 -9.928 -7.642 1.00 87.50 90 ALA A O 1
ATOM 697 N N . VAL A 1 91 ? -6.228 -10.352 -5.777 1.00 87.88 91 VAL A N 1
ATOM 698 C CA . VAL A 1 91 ? -7.409 -9.562 -6.160 1.00 87.88 91 VAL A CA 1
ATOM 699 C C . VAL A 1 91 ? -7.057 -8.083 -6.324 1.00 87.88 91 VAL A C 1
ATOM 701 O O . VAL A 1 91 ? -7.403 -7.485 -7.339 1.00 87.88 91 VAL A O 1
ATOM 704 N N . VAL A 1 92 ? -6.340 -7.496 -5.362 1.00 86.81 92 VAL A N 1
ATOM 705 C CA . VAL A 1 92 ? -5.985 -6.065 -5.380 1.00 86.81 92 VAL A CA 1
ATOM 706 C C . VAL A 1 92 ? -4.969 -5.741 -6.480 1.00 86.81 92 VAL A C 1
ATOM 708 O O . VAL A 1 92 ? -5.040 -4.696 -7.121 1.00 86.81 92 VAL A O 1
ATOM 711 N N . ILE A 1 93 ? -4.016 -6.635 -6.733 1.00 87.56 93 ILE A N 1
ATOM 712 C CA . ILE A 1 93 ? -3.015 -6.453 -7.789 1.00 87.56 93 ILE A CA 1
ATOM 713 C C . ILE A 1 93 ? -3.675 -6.510 -9.183 1.00 87.56 93 ILE A C 1
ATOM 715 O O . ILE A 1 93 ? -3.295 -5.737 -10.070 1.00 87.56 93 ILE A O 1
ATOM 719 N N . ASN A 1 94 ? -4.683 -7.377 -9.358 1.00 84.62 94 ASN A N 1
ATOM 720 C CA . ASN A 1 94 ? -5.443 -7.534 -10.604 1.00 84.62 94 ASN A CA 1
ATOM 721 C C . ASN A 1 94 ? -6.590 -6.531 -10.7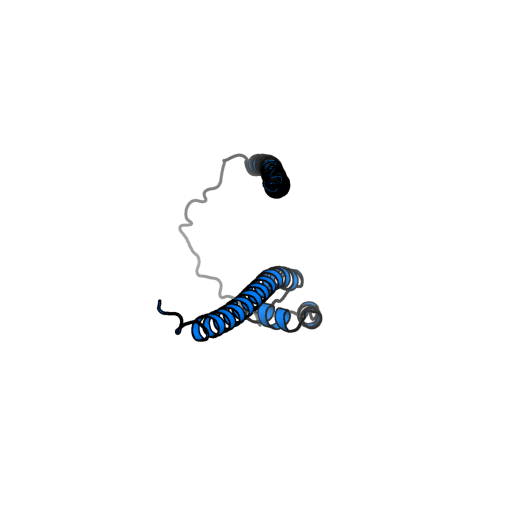85 1.00 84.62 94 ASN A C 1
ATOM 723 O O . ASN A 1 94 ? -7.103 -6.417 -11.892 1.00 84.62 94 ASN A O 1
ATOM 727 N N . SER A 1 95 ? -6.997 -5.786 -9.753 1.00 82.56 95 SER A N 1
ATOM 728 C CA . SER A 1 95 ? -8.121 -4.840 -9.853 1.00 82.56 95 SER A CA 1
ATOM 729 C C . SER A 1 95 ? -7.785 -3.536 -10.592 1.00 82.56 95 SER A C 1
ATOM 731 O O . SER A 1 95 ? -8.613 -2.631 -10.652 1.00 82.56 95 SER A O 1
ATOM 733 N N . GLY A 1 96 ? -6.560 -3.400 -11.108 1.00 78.50 96 GLY A N 1
ATOM 734 C CA . GLY A 1 96 ? -6.155 -2.263 -11.931 1.00 78.50 96 GLY A CA 1
ATOM 735 C C . GLY A 1 96 ? -6.719 -2.330 -13.360 1.00 78.50 96 GLY A C 1
ATOM 736 O O . GLY A 1 96 ? -7.158 -3.390 -13.797 1.00 78.50 96 GLY A O 1
ATOM 737 N N . PRO A 1 97 ? -6.655 -1.223 -14.125 1.00 80.12 97 PRO A N 1
ATOM 738 C CA . PRO A 1 97 ? -7.148 -1.173 -15.508 1.00 80.12 97 PRO A CA 1
ATOM 739 C C . PRO A 1 97 ? -6.424 -2.150 -16.443 1.00 80.12 97 PRO A C 1
ATOM 741 O O . PRO A 1 97 ? -6.971 -2.534 -17.471 1.00 80.12 97 PRO A O 1
ATOM 744 N N . TYR A 1 98 ? -5.210 -2.565 -16.070 1.00 80.75 98 TYR A N 1
ATO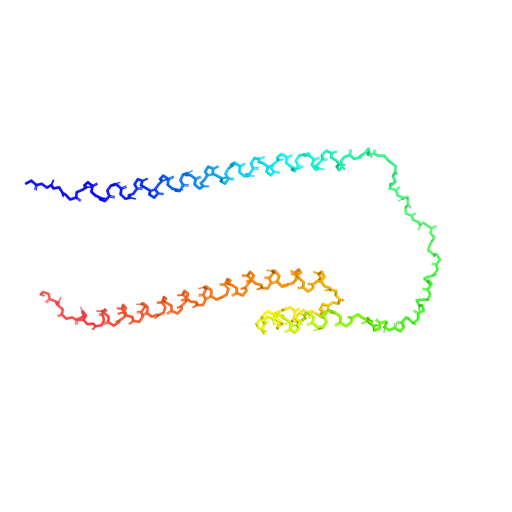M 745 C CA . TYR A 1 98 ? -4.431 -3.558 -16.794 1.00 80.75 98 TYR A CA 1
ATOM 746 C C . TYR A 1 98 ? -3.811 -4.556 -15.810 1.00 80.75 98 TYR A C 1
ATOM 748 O O . TYR A 1 98 ? -3.247 -4.120 -14.789 1.00 80.75 98 TYR A O 1
ATOM 756 N N . PRO A 1 99 ? -3.877 -5.868 -16.101 1.00 81.06 99 PRO A N 1
ATOM 757 C CA . PRO A 1 99 ? -3.181 -6.877 -15.315 1.00 81.06 99 PRO A CA 1
ATOM 758 C C . PRO A 1 99 ? -1.664 -6.656 -15.408 1.00 81.06 99 PRO A C 1
ATOM 760 O O . PRO A 1 99 ? -1.180 -6.137 -16.418 1.00 81.06 99 PRO A O 1
ATOM 763 N N . PRO A 1 100 ? -0.898 -7.008 -14.365 1.00 83.44 100 PRO A N 1
ATOM 764 C CA . PRO A 1 100 ? 0.544 -6.838 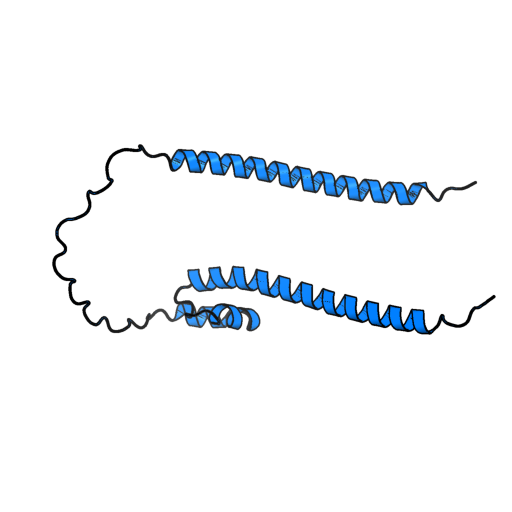-14.403 1.00 83.44 100 PRO A CA 1
ATOM 765 C C . PRO A 1 100 ? 1.172 -7.757 -15.455 1.00 83.44 100 PRO A C 1
ATOM 767 O O . PRO A 1 100 ? 0.914 -8.959 -15.494 1.00 83.44 100 PRO A O 1
ATOM 770 N N . THR A 1 101 ? 2.017 -7.182 -16.308 1.00 82.81 101 THR A N 1
ATOM 771 C CA . THR A 1 101 ? 2.666 -7.888 -17.427 1.00 82.81 101 THR A CA 1
ATOM 772 C C . THR A 1 101 ? 4.127 -8.240 -17.149 1.00 82.81 101 THR A C 1
ATOM 774 O O . THR A 1 101 ? 4.746 -8.968 -17.920 1.00 82.81 101 THR A O 1
ATOM 777 N N . THR A 1 102 ? 4.695 -7.752 -16.041 1.00 84.88 102 THR A N 1
ATOM 778 C CA . THR A 1 102 ? 6.089 -8.000 -15.649 1.00 84.88 102 THR A CA 1
ATOM 779 C C . THR A 1 102 ? 6.197 -8.356 -14.169 1.00 84.88 102 THR A C 1
ATOM 781 O O . THR A 1 102 ? 5.385 -7.925 -13.352 1.00 84.88 102 THR A O 1
ATOM 784 N N . ILE A 1 103 ? 7.249 -9.096 -13.808 1.00 83.88 103 ILE A N 1
ATOM 785 C CA . ILE A 1 103 ? 7.579 -9.439 -12.412 1.00 83.88 103 ILE A CA 1
ATOM 786 C C . ILE A 1 103 ? 7.736 -8.172 -11.563 1.00 83.88 103 ILE A C 1
ATOM 788 O O . ILE A 1 103 ? 7.232 -8.103 -10.445 1.00 83.88 103 ILE A O 1
ATOM 792 N N . VAL A 1 104 ? 8.401 -7.146 -12.105 1.00 85.81 104 VAL A N 1
ATOM 793 C CA . VAL A 1 104 ? 8.615 -5.872 -11.404 1.00 85.81 104 VAL A CA 1
ATOM 794 C C . VAL A 1 104 ? 7.281 -5.192 -11.096 1.00 85.81 104 VAL A C 1
ATOM 796 O O . VAL A 1 104 ? 7.101 -4.690 -9.986 1.00 85.81 104 VAL A O 1
ATOM 799 N N . ASP A 1 105 ? 6.325 -5.216 -12.029 1.00 85.81 105 ASP A N 1
ATOM 800 C CA . ASP A 1 105 ? 4.988 -4.660 -11.804 1.00 85.81 105 ASP A CA 1
ATOM 801 C C . ASP A 1 105 ? 4.204 -5.479 -10.764 1.00 85.81 105 ASP A C 1
ATOM 803 O O . ASP A 1 105 ? 3.636 -4.903 -9.834 1.00 85.81 105 ASP A O 1
ATOM 807 N N . CYS A 1 106 ? 4.261 -6.815 -10.834 1.00 87.56 106 CYS A N 1
ATOM 808 C CA . CYS A 1 106 ? 3.679 -7.711 -9.828 1.00 87.56 106 CYS A CA 1
ATOM 809 C C . CYS A 1 106 ? 4.188 -7.391 -8.413 1.00 87.56 106 CYS A C 1
ATOM 811 O O . CYS A 1 106 ? 3.389 -7.157 -7.507 1.00 87.56 106 CYS A O 1
ATOM 813 N N . VAL A 1 107 ? 5.510 -7.322 -8.224 1.00 88.94 107 VAL A N 1
ATOM 814 C CA . VAL A 1 107 ? 6.136 -7.036 -6.921 1.00 88.94 107 VAL A CA 1
ATOM 815 C C . VAL A 1 107 ? 5.805 -5.623 -6.442 1.00 88.94 107 VAL A C 1
ATOM 817 O O . VAL A 1 107 ? 5.402 -5.436 -5.295 1.00 88.94 107 VAL A O 1
ATOM 820 N N . SER A 1 108 ? 5.910 -4.622 -7.318 1.00 89.75 108 SER A N 1
ATOM 821 C CA . SER A 1 108 ? 5.626 -3.224 -6.965 1.00 89.75 108 SER A CA 1
ATOM 822 C C . SER A 1 108 ? 4.171 -3.031 -6.536 1.00 89.75 108 SER A C 1
ATOM 824 O O . SER A 1 108 ? 3.879 -2.301 -5.584 1.00 89.75 108 SER A O 1
ATOM 826 N N . ARG A 1 109 ? 3.231 -3.691 -7.222 1.00 90.94 109 ARG A N 1
ATOM 827 C CA . ARG A 1 109 ? 1.814 -3.686 -6.844 1.00 90.94 109 ARG A CA 1
ATOM 828 C C . ARG A 1 109 ? 1.568 -4.477 -5.565 1.00 90.94 109 ARG A C 1
ATOM 830 O O . ARG A 1 109 ? 0.795 -3.999 -4.741 1.00 90.94 109 ARG A O 1
ATOM 837 N N . ALA A 1 110 ? 2.243 -5.608 -5.364 1.00 90.94 110 ALA A N 1
ATOM 838 C CA . ALA A 1 110 ? 2.122 -6.405 -4.146 1.00 90.94 110 ALA A CA 1
ATOM 839 C C . ALA A 1 110 ? 2.542 -5.620 -2.899 1.00 90.94 110 ALA A C 1
ATOM 841 O O . ALA A 1 110 ? 1.772 -5.563 -1.947 1.00 90.94 110 ALA A O 1
ATOM 842 N N . ILE A 1 111 ? 3.683 -4.923 -2.934 1.00 91.56 111 ILE A N 1
ATOM 843 C CA . ILE A 1 111 ? 4.156 -4.090 -1.813 1.00 91.56 111 ILE A CA 1
ATOM 844 C C . ILE A 1 111 ? 3.107 -3.032 -1.435 1.00 91.56 111 ILE A C 1
ATOM 846 O O . ILE A 1 111 ? 2.782 -2.849 -0.261 1.00 91.56 111 ILE A O 1
ATOM 850 N N . ARG A 1 112 ? 2.524 -2.354 -2.432 1.00 90.69 112 ARG A N 1
ATOM 851 C CA . ARG A 1 112 ? 1.452 -1.374 -2.192 1.00 90.69 112 ARG A CA 1
ATOM 852 C C . ARG A 1 112 ? 0.189 -2.036 -1.643 1.00 90.69 112 ARG A C 1
ATOM 854 O O . ARG A 1 112 ? -0.416 -1.507 -0.715 1.00 90.69 112 ARG A O 1
ATOM 861 N N . ALA A 1 113 ? -0.211 -3.172 -2.208 1.00 90.62 113 ALA A N 1
ATOM 862 C CA . ALA A 1 113 ? -1.390 -3.909 -1.772 1.00 90.62 113 ALA A CA 1
ATOM 863 C C . ALA A 1 113 ? -1.251 -4.381 -0.318 1.00 90.62 113 ALA A C 1
ATOM 865 O O . ALA A 1 113 ? -2.196 -4.231 0.452 1.00 90.62 113 ALA A O 1
ATOM 866 N N . GLU A 1 114 ? -0.077 -4.869 0.091 1.00 89.69 114 GLU A N 1
ATOM 867 C CA . GLU A 1 114 ? 0.176 -5.296 1.470 1.00 89.69 114 GLU A CA 1
ATOM 868 C C . GLU A 1 114 ? -0.001 -4.162 2.474 1.00 89.69 114 GLU A C 1
ATOM 870 O O . GLU A 1 114 ? -0.663 -4.348 3.497 1.00 89.69 114 GLU A O 1
ATOM 875 N N . TYR A 1 115 ? 0.521 -2.977 2.155 1.00 89.75 115 TYR A N 1
ATOM 876 C CA . TYR A 1 115 ? 0.334 -1.796 2.989 1.00 89.75 115 TYR A CA 1
ATOM 877 C C . TYR A 1 115 ? -1.157 -1.474 3.188 1.00 89.75 115 TYR A C 1
ATOM 879 O O . TYR A 1 115 ? -1.629 -1.354 4.321 1.00 89.75 115 TYR A O 1
ATOM 887 N N . TRP A 1 116 ? -1.925 -1.398 2.097 1.00 85.56 116 TRP A N 1
ATOM 888 C CA . TRP A 1 116 ? -3.346 -1.045 2.153 1.00 85.56 116 TRP A CA 1
ATOM 889 C C . TRP A 1 116 ? -4.213 -2.124 2.804 1.00 85.56 116 TRP A C 1
ATOM 891 O O . TRP A 1 116 ? -5.106 -1.808 3.591 1.00 85.56 116 TRP A O 1
ATOM 901 N N . VAL A 1 117 ? -3.955 -3.401 2.519 1.00 85.31 117 VAL A N 1
ATOM 902 C CA . VAL A 1 117 ? -4.675 -4.522 3.140 1.00 85.31 117 VAL A CA 1
ATOM 903 C C . VAL A 1 117 ? -4.386 -4.581 4.642 1.00 85.31 117 VAL A C 1
ATOM 905 O O . VAL A 1 117 ? -5.316 -4.773 5.431 1.00 85.31 117 VAL A O 1
ATOM 908 N N . GLY A 1 118 ? -3.137 -4.347 5.056 1.00 83.88 118 GLY A N 1
ATOM 909 C CA . GLY A 1 118 ? -2.754 -4.242 6.465 1.00 83.88 118 GLY A CA 1
ATOM 910 C C . GLY A 1 118 ? -3.490 -3.109 7.184 1.00 83.88 118 GLY A C 1
ATOM 911 O O . GLY A 1 118 ? -4.142 -3.350 8.202 1.00 83.88 118 GLY A O 1
ATOM 912 N N . GLN A 1 119 ? -3.479 -1.907 6.603 1.00 83.06 119 GLN A N 1
ATOM 913 C CA . GLN A 1 119 ? -4.191 -0.741 7.136 1.00 83.06 119 GLN A CA 1
ATOM 914 C C . GLN A 1 119 ? -5.706 -0.978 7.237 1.00 83.06 119 GLN A C 1
ATOM 916 O O . GLN A 1 119 ? -6.310 -0.724 8.279 1.00 83.06 119 GLN A O 1
ATOM 921 N N . ASN A 1 120 ? -6.332 -1.545 6.203 1.00 83.69 120 ASN A N 1
ATOM 922 C CA . ASN A 1 120 ? -7.763 -1.862 6.215 1.00 83.69 120 ASN A CA 1
ATOM 923 C C . ASN A 1 120 ? -8.123 -2.909 7.279 1.00 83.69 120 ASN A C 1
ATOM 925 O O . ASN A 1 120 ? -9.184 -2.827 7.905 1.00 83.69 120 ASN A O 1
ATOM 929 N N . ARG A 1 121 ? -7.254 -3.900 7.506 1.00 83.81 121 ARG A N 1
ATOM 930 C CA . ARG A 1 121 ? -7.459 -4.923 8.538 1.00 83.81 121 ARG A CA 1
ATOM 931 C C . ARG A 1 121 ? -7.381 -4.325 9.938 1.00 83.81 121 ARG A C 1
ATOM 933 O O . ARG A 1 121 ? -8.230 -4.641 10.771 1.00 83.81 121 ARG A O 1
ATOM 940 N N . GLU A 1 122 ? -6.405 -3.460 10.184 1.00 83.25 122 GLU A N 1
ATOM 941 C CA . GLU A 1 122 ? -6.238 -2.776 11.466 1.00 83.25 122 GLU A CA 1
ATOM 942 C C . GLU A 1 122 ? -7.412 -1.831 11.755 1.00 83.25 122 GLU A C 1
ATOM 944 O O . GLU A 1 122 ? -8.013 -1.896 12.830 1.00 83.25 122 GLU A O 1
ATOM 949 N N . GLN A 1 123 ? -7.830 -1.036 10.768 1.00 81.69 123 GLN A N 1
ATOM 950 C CA . GLN A 1 123 ? -8.986 -0.147 10.902 1.00 81.69 123 GLN A CA 1
ATOM 951 C C . GLN A 1 123 ? -10.287 -0.920 11.147 1.00 81.69 123 GLN A C 1
ATOM 953 O O . GLN A 1 123 ? -11.074 -0.542 12.017 1.00 81.69 123 GLN A O 1
ATOM 958 N N . ARG A 1 124 ? -10.506 -2.048 10.455 1.00 80.81 124 ARG A N 1
ATOM 959 C CA . ARG A 1 124 ? -11.654 -2.928 10.732 1.00 80.81 124 ARG A CA 1
ATOM 960 C C . ARG A 1 124 ? -11.593 -3.508 12.140 1.00 80.81 124 ARG A C 1
ATOM 962 O O . ARG A 1 124 ? -12.612 -3.519 12.826 1.00 80.81 124 ARG A O 1
ATOM 969 N N . ALA A 1 125 ? -10.430 -3.983 12.582 1.00 86.00 125 ALA A N 1
ATOM 970 C CA . ALA A 1 125 ? -10.263 -4.521 13.930 1.00 86.00 125 ALA A CA 1
ATOM 971 C C . ALA A 1 125 ? -10.581 -3.462 14.995 1.00 86.00 125 ALA A C 1
ATOM 973 O O . ALA A 1 125 ? -11.304 -3.751 15.950 1.00 86.00 125 ALA A O 1
ATOM 974 N N . LYS A 1 126 ? -10.118 -2.226 14.784 1.00 87.75 126 LYS A N 1
ATOM 975 C CA . LYS A 1 126 ? -10.426 -1.085 15.646 1.00 87.75 126 LYS A CA 1
ATOM 976 C C . LYS A 1 126 ? -11.923 -0.777 15.665 1.00 87.75 126 LYS A C 1
ATOM 978 O O . LYS A 1 126 ? -12.515 -0.761 16.736 1.00 87.75 126 LYS A O 1
ATOM 983 N N . PHE A 1 127 ? -12.566 -0.684 14.501 1.00 86.75 127 PHE A N 1
ATOM 984 C CA . PHE A 1 127 ? -14.009 -0.440 14.400 1.00 86.75 127 PHE A CA 1
ATOM 985 C C . PHE A 1 127 ? -14.847 -1.470 15.172 1.00 86.75 127 PHE A C 1
ATOM 987 O O . PHE A 1 127 ? -15.778 -1.115 15.893 1.00 86.75 127 PHE A O 1
ATOM 994 N N . PHE A 1 128 ? -14.526 -2.763 15.054 1.00 84.38 128 PHE A N 1
ATOM 995 C CA . PHE A 1 128 ? -15.258 -3.800 15.787 1.00 84.38 128 PHE A CA 1
ATOM 996 C C . PHE A 1 128 ? -14.975 -3.782 17.290 1.00 84.38 128 PHE A C 1
ATOM 998 O O . PHE A 1 128 ? -15.871 -4.112 18.072 1.00 84.38 128 PHE A O 1
ATOM 1005 N N . LYS A 1 129 ? -13.763 -3.397 17.698 1.00 86.25 129 LYS A N 1
ATOM 1006 C CA . LYS A 1 129 ? -13.413 -3.221 19.108 1.00 86.25 129 LYS A CA 1
ATOM 1007 C C . LYS A 1 129 ? -14.205 -2.063 19.715 1.00 86.25 129 LYS A C 1
ATOM 1009 O O . LYS A 1 129 ? -14.920 -2.287 20.689 1.00 86.25 129 LYS A O 1
ATOM 1014 N N . ASP A 1 130 ? -14.191 -0.907 19.062 1.00 86.56 130 ASP A N 1
ATOM 1015 C CA . ASP A 1 130 ? -14.900 0.299 19.497 1.00 86.56 130 ASP A CA 1
ATOM 1016 C C . ASP A 1 130 ? -16.416 0.048 19.550 1.00 86.56 130 ASP A C 1
ATOM 1018 O O . ASP A 1 130 ? -17.069 0.332 20.549 1.00 86.56 130 ASP A O 1
ATOM 1022 N N . LYS A 1 131 ? -16.981 -0.625 18.537 1.00 88.19 131 LYS A N 1
ATOM 1023 C CA . LYS A 1 131 ? -18.406 -0.999 18.514 1.00 88.19 131 LYS A CA 1
ATOM 1024 C C . LYS A 1 131 ? -18.793 -1.979 19.627 1.00 88.19 131 LYS A C 1
ATOM 1026 O O . LYS A 1 131 ? -19.929 -1.967 20.107 1.00 88.19 131 LYS A O 1
ATOM 1031 N N . LYS A 1 132 ? -17.887 -2.876 20.028 1.00 85.94 132 LYS A N 1
ATOM 1032 C CA . LYS A 1 132 ? -18.114 -3.795 21.154 1.00 85.94 132 LYS A CA 1
ATOM 1033 C C . LYS A 1 132 ? -18.057 -3.046 22.487 1.00 85.94 132 LYS A C 1
ATOM 1035 O O . LYS A 1 132 ? -18.858 -3.341 23.372 1.00 85.94 132 LYS A O 1
ATOM 1040 N N . GLU A 1 133 ? -17.147 -2.086 22.608 1.00 78.38 133 GLU A N 1
ATOM 1041 C CA . GLU A 1 133 ? -16.966 -1.253 23.796 1.00 78.38 133 GLU A CA 1
ATOM 1042 C C . GLU A 1 133 ? -18.126 -0.262 23.985 1.00 78.38 133 GLU A C 1
ATOM 1044 O O . GLU A 1 133 ? -18.665 -0.164 25.085 1.00 78.38 133 GLU A O 1
ATOM 1049 N N . GLU A 1 134 ? -18.630 0.340 22.903 1.00 79.06 134 GLU A N 1
ATOM 1050 C CA . GLU A 1 134 ? -19.848 1.163 22.895 1.00 79.06 134 GLU A CA 1
ATOM 1051 C C . GLU A 1 134 ? -21.068 0.362 23.374 1.00 79.06 134 GLU A C 1
ATOM 1053 O O . GLU A 1 134 ? -21.800 0.794 24.264 1.00 79.06 134 GLU A O 1
ATOM 1058 N N . LYS A 1 135 ? -21.262 -0.862 22.861 1.00 77.88 135 LYS A N 1
ATOM 1059 C CA . LYS A 1 135 ? -22.343 -1.747 23.330 1.00 77.88 135 LYS A CA 1
ATOM 1060 C C . LYS A 1 135 ? -22.186 -2.150 24.798 1.00 77.88 135 LYS A C 1
ATOM 1062 O O . LYS A 1 135 ? -23.195 -2.363 25.472 1.00 77.88 135 LYS A O 1
ATOM 1067 N N . ALA A 1 136 ? -20.958 -2.289 25.297 1.00 76.06 136 ALA A N 1
ATOM 1068 C CA . ALA A 1 136 ? -20.701 -2.593 26.703 1.00 76.06 136 ALA A CA 1
ATOM 1069 C C . ALA A 1 136 ? -21.002 -1.384 27.607 1.00 76.06 136 ALA A C 1
ATOM 1071 O O . ALA A 1 136 ? -21.678 -1.545 28.624 1.00 76.06 136 ALA A O 1
ATOM 1072 N N . GLN A 1 137 ? -20.597 -0.176 27.202 1.00 70.44 137 GLN A N 1
ATOM 1073 C CA . GLN A 1 137 ? -20.913 1.069 27.911 1.00 70.44 137 GLN A CA 1
ATOM 1074 C C . GLN A 1 137 ? -22.413 1.379 27.891 1.00 70.44 137 GLN A C 1
ATOM 1076 O O . GLN A 1 137 ? -22.971 1.754 28.919 1.00 70.44 137 GLN A O 1
ATOM 1081 N N . ALA A 1 138 ? -23.098 1.148 26.767 1.00 70.88 138 ALA A N 1
ATOM 1082 C CA . ALA A 1 138 ? -24.547 1.314 26.668 1.00 70.88 138 ALA A CA 1
ATOM 1083 C C . ALA A 1 138 ? -25.294 0.392 27.646 1.00 70.88 138 ALA A C 1
ATOM 1085 O O . ALA A 1 138 ? -26.231 0.830 28.310 1.00 70.88 138 ALA A O 1
ATOM 1086 N N . LYS A 1 139 ? -24.845 -0.862 27.811 1.00 69.94 139 LYS A N 1
ATOM 1087 C CA . LYS A 1 139 ? -25.395 -1.784 28.821 1.00 69.94 139 LYS A CA 1
ATOM 1088 C C . LYS A 1 139 ? -25.076 -1.347 30.250 1.00 69.94 139 LYS A C 1
ATOM 1090 O O . LYS A 1 139 ? -25.934 -1.459 31.116 1.00 69.94 139 LYS A O 1
ATOM 1095 N N . GLN A 1 140 ? -23.876 -0.829 30.506 1.00 60.56 140 GLN A N 1
ATOM 1096 C CA . GLN A 1 140 ? -23.489 -0.346 31.834 1.00 60.56 140 GLN A CA 1
ATOM 1097 C C . GLN A 1 140 ? -24.274 0.911 32.248 1.00 60.56 140 GLN A C 1
ATOM 1099 O O . GLN A 1 140 ? -24.690 1.016 33.402 1.00 60.56 140 GLN A O 1
ATOM 1104 N N . ASN A 1 141 ? -24.531 1.827 31.311 1.00 58.72 141 ASN A N 1
ATOM 1105 C CA . ASN A 1 141 ? -25.347 3.019 31.547 1.00 58.72 141 ASN A CA 1
ATOM 1106 C C . ASN A 1 141 ? -26.841 2.697 31.689 1.00 58.72 141 ASN A C 1
ATOM 1108 O O . ASN A 1 141 ? -27.533 3.392 32.425 1.00 58.72 141 ASN A O 1
ATOM 1112 N N . GLN A 1 142 ? -27.334 1.615 31.076 1.00 55.22 142 GLN A N 1
ATOM 1113 C CA . GLN A 1 142 ? -28.723 1.175 31.250 1.00 55.22 142 GLN A CA 1
ATOM 1114 C C . GLN A 1 142 ? -29.001 0.537 32.627 1.00 55.22 142 GLN A C 1
ATOM 1116 O O . GLN A 1 142 ? -30.150 0.490 33.047 1.00 55.22 142 GLN A O 1
ATOM 1121 N N . VAL A 1 143 ? -27.970 0.090 33.358 1.00 50.97 143 VAL A N 1
ATOM 1122 C CA . VAL A 1 143 ? -28.104 -0.448 34.731 1.00 50.97 143 VAL A CA 1
ATOM 1123 C C . VAL A 1 143 ? -28.047 0.663 35.800 1.00 50.97 143 VAL A C 1
ATOM 1125 O O . VAL A 1 143 ? -28.377 0.419 36.956 1.00 50.97 143 VAL A O 1
ATOM 1128 N N . ARG A 1 144 ? -27.674 1.903 35.441 1.00 50.78 144 ARG A N 1
ATOM 1129 C CA . ARG A 1 144 ? -27.568 3.048 36.371 1.00 50.78 144 ARG A CA 1
ATOM 1130 C C . ARG A 1 144 ? -28.680 4.123 36.342 1.00 50.78 144 ARG A C 1
ATOM 1132 O O . ARG A 1 144 ? -28.444 5.168 36.942 1.00 50.78 144 ARG A O 1
ATOM 1139 N N . PRO A 1 145 ? -29.883 3.957 35.761 1.00 47.44 145 PRO A N 1
ATOM 1140 C CA . PRO A 1 145 ? -30.961 4.919 35.963 1.00 47.44 145 PRO A CA 1
ATOM 1141 C C . PRO A 1 145 ? -31.882 4.458 37.105 1.00 47.44 145 PRO A C 1
ATOM 1143 O O . PRO A 1 145 ? -33.036 4.135 36.861 1.00 47.44 145 PRO A O 1
ATOM 1146 N N . ASN A 1 146 ? -31.373 4.348 38.339 1.00 47.16 146 ASN A N 1
ATOM 1147 C CA . ASN A 1 146 ? -32.226 4.341 39.541 1.00 47.16 146 ASN A CA 1
ATOM 1148 C C . ASN A 1 146 ? -31.403 4.476 40.830 1.00 47.16 146 ASN A C 1
ATOM 1150 O O . ASN A 1 146 ? -31.381 3.587 41.675 1.00 47.16 146 ASN A O 1
ATOM 1154 N N . GLN A 1 147 ? -30.688 5.589 40.976 1.00 47.97 147 GLN A N 1
ATOM 1155 C CA . GLN A 1 147 ? -30.271 6.073 42.293 1.00 47.97 147 GLN A CA 1
ATOM 1156 C C . GLN A 1 147 ? -30.450 7.589 42.310 1.00 47.97 147 GLN A C 1
ATOM 1158 O O . GLN A 1 147 ? -29.520 8.351 42.056 1.00 47.97 147 GLN A O 1
ATOM 1163 N N . THR A 1 148 ? -31.692 8.007 42.532 1.00 40.97 148 THR A N 1
ATOM 1164 C CA . THR A 1 148 ? -32.036 9.368 42.949 1.00 40.97 148 THR A CA 1
ATOM 1165 C C . THR A 1 148 ? -31.878 9.436 44.475 1.00 40.97 148 THR A C 1
ATOM 1167 O O . THR A 1 148 ? -32.349 8.507 45.137 1.00 40.97 148 THR A O 1
ATOM 1170 N N . PRO A 1 149 ? -31.202 10.454 45.042 1.00 50.66 149 PRO A N 1
ATOM 1171 C CA . PRO A 1 149 ? -31.312 10.761 46.467 1.00 50.66 149 PRO A CA 1
ATOM 1172 C C . PRO A 1 149 ? -32.708 11.281 46.832 1.00 50.66 149 PRO A C 1
ATOM 1174 O O . PRO A 1 149 ? -33.390 11.835 45.936 1.00 50.66 149 PRO A O 1
#

Organism: Ficus carica (NCBI:txid3494)

Foldseek 3Di:
DDDPPPPVVVVVVVVVVVVVVVVVVVVVVVVVVVVVVVVVVVVPPDPPDDDPDDDDPDDDPDDDDPPPDPPPLPPCVLVVVLVVDDPQQSCQCCVDPDHDPDPVSSVVSSVVSVVVVVVVVVVVVVVVVVVVVVVVVVVVVVVPPDDDD

Radius of gyration: 30.24 Å; chains: 1; bounding box: 58×43×99 Å

pLDDT: mean 70.91, std 16.64, range [40.97, 91.56]

Sequence (149 aa):
MPPKRRMAQTQNVDLAAQMNELRQMMLAQQQEIGGFRAQLAQQNQGPPDARVPPAPVNQPAAPKIPDVDPMIPENPIAPEMMRMFRSDLAVVINSGPYPPTTIVDCVSRAIRAEYWVGQNREQRAKFFKDKKEEKAQAKQNQVRPNQTP